Protein AF-A0A9K3H6Z4-F1 (afdb_monomer_lite)

pLDDT: mean 83.78, std 14.04, range [45.94, 94.69]

Organism: Helianthus annuus (NCBI:txid4232)

Foldseek 3Di:
DVCPPPDPVVDAAADEDQWDDDPPDPDTGGDLALVRLVVVVVVVCVVVVHQEHQAYEYPDDDPVDPVCNSVVSVVPDPRPYNHPDYD

Structure (mmCIF, N/CA/C/O backbone):
data_AF-A0A9K3H6Z4-F1
#
_entry.id   AF-A0A9K3H6Z4-F1
#
loop_
_atom_site.group_PDB
_atom_site.id
_atom_site.type_symbol
_atom_site.label_atom_id
_atom_site.label_alt_id
_atom_site.label_comp_id
_atom_site.label_asym_id
_atom_site.label_entity_id
_atom_site.label_seq_id
_atom_site.pdbx_PDB_ins_code
_atom_site.Cartn_x
_atom_site.Cartn_y
_atom_site.Cartn_z
_atom_site.occupancy
_atom_site.B_iso_or_equiv
_atom_site.auth_seq_id
_atom_site.auth_comp_id
_atom_site.auth_asym_id
_atom_site.auth_atom_id
_atom_site.pdbx_PDB_model_num
ATOM 1 N N . MET A 1 1 ? 1.598 -4.893 18.618 1.00 75.19 1 MET A N 1
ATOM 2 C CA . MET A 1 1 ? 1.271 -4.139 17.385 1.00 75.19 1 MET A CA 1
ATOM 3 C C . MET A 1 1 ? 0.577 -2.855 17.819 1.00 75.19 1 MET A C 1
ATOM 5 O O . MET A 1 1 ? -0.356 -2.967 18.601 1.00 75.19 1 MET A O 1
ATOM 9 N N . ALA A 1 2 ? 1.036 -1.676 17.387 1.00 88.25 2 ALA A N 1
ATOM 10 C CA . ALA A 1 2 ? 0.567 -0.378 17.908 1.00 88.25 2 ALA A CA 1
ATOM 11 C C . ALA A 1 2 ? -0.926 -0.084 17.649 1.00 88.25 2 ALA A C 1
ATOM 13 O O . ALA A 1 2 ? -1.515 0.738 18.335 1.00 88.25 2 ALA A O 1
ATOM 14 N N . LEU A 1 3 ? -1.535 -0.780 16.684 1.00 89.75 3 LEU A N 1
ATOM 15 C CA . LEU A 1 3 ? -2.952 -0.637 16.338 1.00 89.75 3 LEU A CA 1
ATOM 16 C C . LEU A 1 3 ? -3.896 -1.463 17.233 1.00 89.75 3 LEU A C 1
ATOM 18 O O . LEU A 1 3 ? -5.101 -1.231 17.215 1.00 89.75 3 LEU A O 1
ATOM 22 N N . LYS A 1 4 ? -3.390 -2.438 18.006 1.00 88.31 4 LYS A N 1
ATOM 23 C CA . LYS A 1 4 ? -4.256 -3.308 18.822 1.00 88.31 4 LYS A CA 1
ATOM 24 C C . LYS A 1 4 ? -4.851 -2.519 19.989 1.00 88.31 4 LYS A C 1
ATOM 26 O O . LYS A 1 4 ? -4.107 -1.938 20.771 1.00 88.31 4 LYS A O 1
ATOM 31 N N . GLY A 1 5 ? -6.179 -2.546 20.114 1.00 88.44 5 GLY A N 1
ATOM 32 C CA . GLY A 1 5 ? -6.925 -1.822 21.151 1.00 88.44 5 GLY A CA 1
ATOM 33 C C . GLY A 1 5 ? -7.408 -0.429 20.736 1.00 88.44 5 GLY A C 1
ATOM 34 O O . GLY A 1 5 ? -8.124 0.204 21.505 1.00 88.44 5 GLY A O 1
ATOM 35 N N . LEU A 1 6 ? -7.060 0.036 19.532 1.00 91.38 6 LEU A N 1
ATOM 36 C CA . LEU A 1 6 ? -7.652 1.231 18.934 1.00 91.38 6 LEU A CA 1
ATOM 37 C C . LEU A 1 6 ? -8.857 0.843 18.076 1.00 91.38 6 LEU A C 1
ATOM 39 O O . LEU A 1 6 ? -8.864 -0.207 17.430 1.00 91.38 6 LEU A O 1
ATOM 43 N N . GLU A 1 7 ? -9.861 1.713 18.026 1.00 90.50 7 GLU A N 1
ATOM 44 C CA . GLU A 1 7 ? -10.921 1.595 17.029 1.00 90.50 7 GLU A CA 1
ATOM 45 C C . GLU A 1 7 ? -10.312 1.809 15.639 1.00 90.50 7 GLU A C 1
ATOM 47 O O . GLU A 1 7 ? -9.640 2.817 15.401 1.00 90.50 7 GLU A O 1
ATOM 52 N N . ARG A 1 8 ? -10.543 0.889 14.696 1.00 88.81 8 ARG A N 1
ATOM 53 C CA . ARG A 1 8 ? -9.888 0.949 13.383 1.00 88.81 8 ARG A CA 1
ATOM 54 C C . ARG A 1 8 ? -10.177 2.261 12.639 1.00 88.81 8 ARG A C 1
ATOM 56 O O . ARG A 1 8 ? -9.264 2.788 12.014 1.00 88.81 8 ARG A O 1
ATOM 63 N N . GLY A 1 9 ? -11.381 2.823 12.760 1.00 88.81 9 GLY A N 1
ATOM 64 C CA . GLY A 1 9 ? -11.761 4.096 12.131 1.00 88.81 9 GLY A CA 1
ATOM 65 C C . GLY A 1 9 ? -11.117 5.352 12.737 1.00 88.81 9 GLY A C 1
ATOM 66 O O . GLY A 1 9 ? -11.182 6.415 12.127 1.00 88.81 9 GLY A O 1
ATOM 67 N N . SER A 1 10 ? -10.470 5.246 13.904 1.00 92.44 10 SER A N 1
ATOM 68 C CA . SER A 1 10 ? -9.850 6.388 14.600 1.00 92.44 10 SER A CA 1
ATOM 69 C C . SER A 1 10 ? -8.473 6.782 14.053 1.00 92.44 10 SER A C 1
ATOM 71 O O . SER A 1 10 ? -7.932 7.824 14.420 1.00 92.44 10 SER A O 1
ATOM 73 N N . VAL A 1 11 ? -7.898 5.956 13.174 1.00 92.44 11 VAL A N 1
ATOM 74 C CA . VAL A 1 11 ? -6.562 6.149 12.603 1.00 92.44 11 VAL A CA 1
ATOM 75 C C . VAL A 1 11 ? -6.581 5.945 11.094 1.00 92.44 11 VAL A C 1
ATOM 77 O O . VAL A 1 11 ? -7.278 5.073 10.579 1.00 92.44 11 VAL A O 1
ATOM 80 N N . GLN A 1 12 ? -5.770 6.723 10.382 1.00 91.94 12 GLN A N 1
ATOM 81 C CA . GLN A 1 12 ? -5.558 6.566 8.945 1.00 91.94 12 GLN A CA 1
ATOM 82 C C . G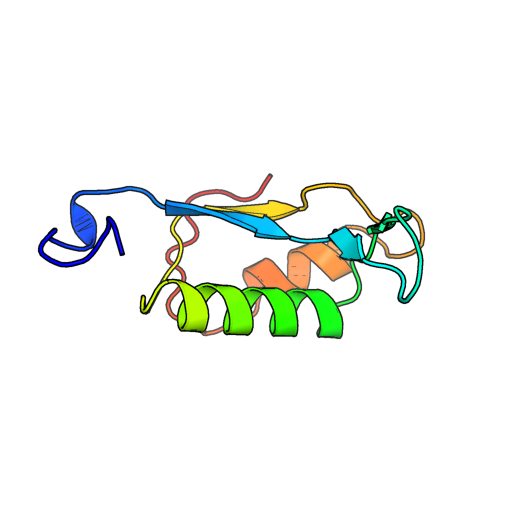LN A 1 12 ? -4.226 5.858 8.706 1.00 91.94 12 GLN A C 1
ATOM 84 O O . GLN A 1 12 ? -3.166 6.334 9.117 1.00 91.94 12 GLN A O 1
ATOM 89 N N . LEU A 1 13 ? -4.282 4.704 8.050 1.00 91.25 13 LEU A N 1
ATOM 90 C CA . LEU A 1 13 ? -3.130 3.874 7.746 1.00 91.25 13 LEU A CA 1
ATOM 91 C C . LEU A 1 13 ? -2.677 4.115 6.305 1.00 91.25 13 LEU A C 1
ATOM 93 O O . LEU A 1 13 ? -3.364 3.735 5.356 1.00 91.25 13 LEU A O 1
ATOM 97 N N . ALA A 1 14 ? -1.489 4.697 6.157 1.00 91.94 14 ALA A N 1
ATOM 98 C CA . ALA A 1 14 ? -0.804 4.828 4.879 1.00 91.94 14 ALA A CA 1
ATOM 99 C C . ALA A 1 14 ? 0.264 3.736 4.736 1.00 91.94 14 ALA A C 1
ATOM 101 O O . ALA A 1 14 ? 1.125 3.570 5.603 1.00 91.94 14 ALA A O 1
ATOM 102 N N . MET A 1 15 ? 0.226 2.999 3.631 1.00 92.00 15 MET A N 1
ATOM 103 C CA . MET A 1 15 ? 1.175 1.938 3.318 1.00 92.00 15 MET A CA 1
ATOM 104 C C . MET A 1 15 ? 1.706 2.108 1.897 1.00 92.00 15 MET A C 1
ATOM 106 O O . MET A 1 15 ? 1.009 2.569 0.999 1.00 92.00 15 MET A O 1
ATOM 110 N N . LYS A 1 16 ? 2.955 1.698 1.696 1.00 92.38 16 LYS A N 1
ATOM 111 C CA . LYS A 1 16 ? 3.647 1.788 0.411 1.00 92.38 16 LYS A CA 1
ATOM 112 C C . LYS A 1 16 ? 4.224 0.454 -0.025 1.00 92.38 16 LYS A C 1
ATOM 114 O O . LYS A 1 16 ? 4.607 -0.357 0.819 1.00 92.38 16 LYS A O 1
ATOM 119 N N . PHE A 1 17 ? 4.339 0.257 -1.334 1.00 92.75 17 PHE A N 1
ATOM 120 C CA . PHE A 1 17 ? 4.893 -0.958 -1.937 1.00 92.75 17 PHE A CA 1
ATOM 121 C C . PHE A 1 17 ? 5.915 -0.657 -3.038 1.00 92.75 17 PHE A C 1
ATOM 123 O O . PHE A 1 17 ? 6.213 0.496 -3.339 1.00 92.75 17 PHE A O 1
ATOM 130 N N . GLY A 1 18 ? 6.470 -1.713 -3.632 1.00 91.56 18 GLY A N 1
ATOM 131 C CA . GLY A 1 18 ? 7.273 -1.623 -4.853 1.00 91.56 18 GLY A CA 1
ATOM 132 C C . GLY A 1 18 ? 8.771 -1.822 -4.655 1.00 91.56 18 GLY A C 1
ATOM 133 O O . GLY A 1 18 ? 9.485 -1.970 -5.633 1.00 91.56 18 GLY A O 1
ATOM 134 N N . MET A 1 19 ? 9.261 -1.901 -3.417 1.00 91.94 19 MET A N 1
ATOM 135 C CA . MET A 1 19 ? 10.646 -2.286 -3.121 1.00 91.94 19 MET A CA 1
ATOM 136 C C . MET A 1 19 ? 10.738 -3.799 -2.902 1.00 91.94 19 MET A C 1
ATOM 138 O O . MET A 1 19 ? 10.042 -4.330 -2.036 1.00 91.94 19 MET A O 1
ATOM 142 N N . LYS A 1 20 ? 11.586 -4.492 -3.667 1.00 90.50 20 LYS A N 1
ATOM 143 C CA . LYS A 1 20 ? 11.923 -5.912 -3.491 1.00 90.50 20 LYS A CA 1
ATOM 144 C C . LYS A 1 20 ? 13.404 -6.042 -3.156 1.00 90.50 20 LYS A C 1
ATOM 146 O O . LYS A 1 20 ? 14.245 -5.680 -3.974 1.00 90.50 20 LYS A O 1
ATOM 151 N N . SER A 1 21 ? 13.714 -6.572 -1.979 1.00 86.06 21 SER A N 1
ATOM 152 C CA . SER A 1 21 ? 15.091 -6.903 -1.608 1.00 86.06 21 SER A CA 1
ATOM 153 C C . SER A 1 21 ? 15.652 -7.976 -2.538 1.00 86.06 21 SER A C 1
ATOM 155 O O . SER A 1 21 ? 14.964 -8.953 -2.851 1.00 86.06 21 SER A O 1
ATOM 157 N N . VAL A 1 22 ? 16.891 -7.783 -2.978 1.00 83.44 22 VAL A N 1
ATOM 158 C CA . VAL A 1 22 ? 17.651 -8.799 -3.703 1.00 83.44 22 VAL A CA 1
ATOM 159 C C . VAL A 1 22 ? 18.285 -9.741 -2.685 1.00 83.44 22 VAL A C 1
ATOM 161 O O . VAL A 1 22 ? 18.831 -9.311 -1.671 1.00 83.44 22 VAL A O 1
ATOM 164 N N . GLU A 1 23 ? 18.168 -11.042 -2.927 1.00 80.62 23 GLU A N 1
ATOM 165 C CA . GLU A 1 23 ? 18.715 -12.053 -2.030 1.00 80.62 23 GLU A CA 1
ATOM 166 C C . GLU A 1 23 ? 20.252 -11.972 -2.026 1.00 80.62 23 GLU A C 1
ATOM 168 O O . GLU A 1 23 ? 20.881 -11.962 -3.082 1.00 80.62 23 GLU A O 1
ATOM 173 N N . GLY A 1 24 ? 20.854 -11.870 -0.836 1.00 76.38 24 GLY A N 1
ATOM 174 C CA . GLY A 1 24 ? 22.312 -11.833 -0.672 1.00 76.38 24 GLY A CA 1
ATOM 175 C C . GLY A 1 24 ? 22.985 -10.457 -0.791 1.00 76.38 24 GLY A C 1
ATOM 176 O O . GLY A 1 24 ? 24.212 -10.410 -0.820 1.00 76.38 24 GLY A O 1
ATOM 177 N N . GLY A 1 25 ? 22.238 -9.345 -0.824 1.00 75.38 25 GLY A N 1
ATOM 178 C CA . GLY A 1 25 ? 22.823 -7.997 -0.889 1.00 75.38 25 GLY A CA 1
ATOM 179 C C . GLY A 1 25 ? 21.972 -6.889 -0.261 1.00 75.38 25 GLY A C 1
ATOM 180 O O . GLY A 1 25 ? 20.891 -7.131 0.272 1.00 75.38 25 GLY A O 1
ATOM 181 N N . CYS A 1 26 ? 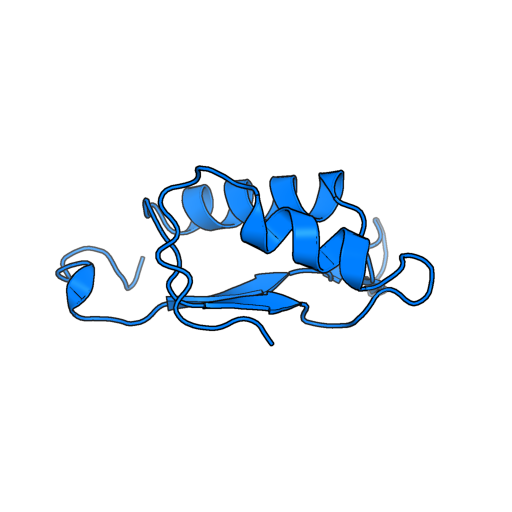22.473 -5.651 -0.337 1.00 76.06 26 CYS A N 1
ATOM 182 C CA . CYS A 1 26 ? 21.751 -4.437 0.078 1.00 76.06 26 CYS A CA 1
ATOM 183 C C . CYS A 1 26 ? 20.925 -3.811 -1.059 1.00 76.06 26 CYS A C 1
ATOM 185 O O . CYS A 1 26 ? 20.277 -2.783 -0.854 1.00 76.06 26 CYS A O 1
ATOM 187 N N . ASP A 1 27 ? 20.958 -4.411 -2.250 1.00 82.25 27 ASP A N 1
ATOM 188 C CA . ASP A 1 27 ? 20.270 -3.884 -3.419 1.00 82.25 27 ASP A CA 1
ATOM 189 C C . ASP A 1 27 ? 18.762 -4.110 -3.331 1.00 82.25 27 ASP A C 1
ATOM 191 O O . ASP A 1 27 ? 18.257 -5.139 -2.865 1.00 82.25 27 ASP A O 1
ATOM 195 N N . VAL A 1 28 ? 18.027 -3.109 -3.806 1.00 84.25 28 VAL A N 1
ATOM 196 C CA . VAL A 1 28 ? 16.571 -3.122 -3.852 1.00 84.25 28 VAL A CA 1
ATOM 197 C C . VAL A 1 28 ? 16.133 -2.891 -5.285 1.00 84.25 28 VAL A C 1
ATOM 199 O O . VAL A 1 28 ? 16.440 -1.865 -5.888 1.00 84.25 28 VAL A O 1
ATOM 202 N N . HIS A 1 29 ? 15.363 -3.832 -5.818 1.00 90.50 29 HIS A N 1
ATOM 203 C CA . HIS A 1 29 ? 14.714 -3.683 -7.109 1.00 90.50 29 HIS A CA 1
ATOM 204 C C . HIS A 1 29 ? 13.343 -3.038 -6.950 1.00 90.50 29 HIS A C 1
ATOM 206 O O . HIS A 1 29 ? 12.582 -3.370 -6.038 1.00 90.50 29 HIS A O 1
ATOM 212 N N . VAL A 1 30 ? 13.016 -2.141 -7.875 1.00 94.25 30 VAL A N 1
ATOM 213 C CA . VAL A 1 30 ? 11.668 -1.589 -7.994 1.00 94.25 30 VAL A CA 1
ATOM 214 C C . VAL A 1 30 ? 10.806 -2.564 -8.797 1.00 94.25 30 VAL A C 1
ATOM 216 O O . VAL A 1 30 ? 11.265 -3.094 -9.809 1.00 94.25 30 VAL A O 1
ATOM 219 N N . ARG A 1 31 ? 9.586 -2.843 -8.331 1.00 94.38 31 ARG A N 1
ATOM 220 C CA . ARG A 1 31 ? 8.611 -3.713 -9.005 1.00 94.38 31 ARG A CA 1
ATOM 221 C C . ARG A 1 31 ? 7.210 -3.115 -8.967 1.00 94.38 31 ARG A C 1
ATOM 223 O O . ARG A 1 31 ? 6.673 -2.884 -7.884 1.00 94.38 31 ARG A O 1
ATOM 230 N N . GLY A 1 32 ? 6.631 -2.917 -10.148 1.00 92.50 32 GLY A N 1
ATOM 231 C CA . GLY A 1 32 ? 5.259 -2.426 -10.343 1.00 92.50 32 GLY A CA 1
ATOM 232 C C . GLY A 1 32 ? 4.317 -3.447 -10.984 1.00 92.50 32 GLY A C 1
ATOM 233 O O . GLY A 1 32 ? 3.170 -3.128 -11.273 1.00 92.50 32 GLY A O 1
ATOM 234 N N . ASP A 1 33 ? 4.777 -4.674 -11.237 1.00 93.50 33 ASP A N 1
ATOM 235 C CA . ASP A 1 33 ? 3.951 -5.682 -11.899 1.00 93.50 33 ASP A CA 1
ATOM 236 C C . ASP A 1 33 ? 2.756 -6.132 -11.026 1.00 93.50 33 ASP A C 1
ATOM 238 O O . ASP A 1 33 ? 2.904 -6.262 -9.805 1.00 93.50 33 ASP A O 1
ATOM 242 N N . PRO A 1 34 ? 1.576 -6.401 -11.626 1.00 90.94 34 PRO A N 1
ATOM 243 C CA . PRO A 1 34 ? 0.332 -6.651 -10.888 1.00 90.94 34 PRO A CA 1
ATOM 244 C C . PRO A 1 34 ? 0.405 -7.759 -9.833 1.00 90.94 34 PRO A C 1
ATOM 246 O O . PRO A 1 34 ? -0.189 -7.639 -8.759 1.00 90.94 34 PRO A O 1
ATOM 249 N N . GLU A 1 35 ? 1.135 -8.836 -10.130 1.00 92.06 35 GLU A N 1
ATOM 250 C CA . GLU A 1 35 ? 1.326 -9.964 -9.217 1.00 92.06 35 GLU A CA 1
ATOM 251 C C . GLU A 1 35 ? 2.049 -9.515 -7.943 1.00 92.06 35 GLU A C 1
ATOM 253 O O . GLU A 1 35 ? 1.600 -9.793 -6.828 1.00 92.06 35 GLU A O 1
ATOM 258 N N . TYR A 1 36 ? 3.138 -8.755 -8.095 1.00 92.94 36 TYR A N 1
ATOM 259 C CA . TYR A 1 36 ? 3.901 -8.264 -6.957 1.00 92.94 36 TYR A CA 1
ATOM 260 C C . TYR A 1 36 ? 3.124 -7.260 -6.109 1.00 92.94 36 TYR A C 1
ATOM 262 O O . TYR A 1 36 ? 3.196 -7.320 -4.879 1.00 92.94 36 TYR A O 1
ATOM 270 N N . VAL A 1 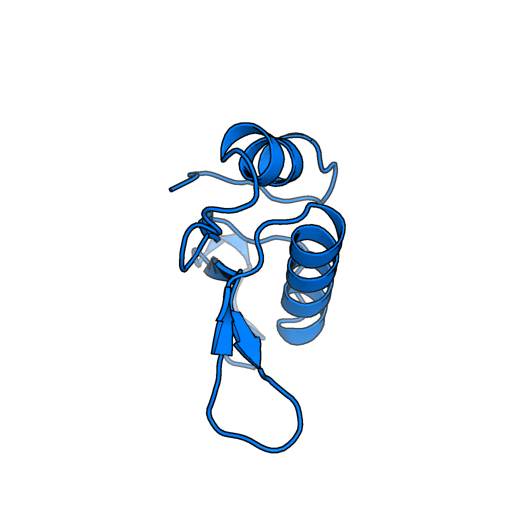37 ? 2.368 -6.357 -6.739 1.00 91.56 37 VAL A N 1
ATOM 271 C CA . VAL A 1 37 ? 1.543 -5.386 -6.006 1.00 91.56 37 VAL A CA 1
ATOM 272 C C . VAL A 1 37 ? 0.496 -6.103 -5.152 1.00 91.56 37 VAL A C 1
ATOM 274 O O . VAL A 1 37 ? 0.364 -5.793 -3.967 1.00 91.56 37 VAL A O 1
ATOM 277 N N . ARG A 1 38 ? -0.187 -7.116 -5.707 1.00 89.69 38 ARG A N 1
ATOM 278 C CA . ARG A 1 38 ? -1.160 -7.936 -4.966 1.00 89.69 38 ARG A CA 1
ATOM 279 C C . ARG A 1 38 ? -0.513 -8.636 -3.774 1.00 89.69 38 ARG A C 1
ATOM 281 O O . ARG A 1 38 ? -0.979 -8.473 -2.649 1.00 89.69 38 ARG A O 1
ATOM 288 N N . ALA A 1 39 ? 0.594 -9.341 -4.004 1.00 92.19 39 ALA A N 1
ATOM 289 C CA . ALA A 1 39 ? 1.311 -10.043 -2.942 1.00 92.19 39 ALA A CA 1
ATOM 290 C C . ALA A 1 39 ? 1.764 -9.090 -1.819 1.00 92.19 39 ALA A C 1
ATOM 292 O O . ALA A 1 39 ? 1.665 -9.414 -0.633 1.00 92.19 39 ALA A O 1
ATOM 293 N N . CYS A 1 40 ? 2.228 -7.885 -2.170 1.00 93.19 40 CYS A N 1
ATOM 294 C CA . CYS A 1 40 ? 2.612 -6.872 -1.187 1.00 93.19 40 CYS A CA 1
ATOM 295 C C . CYS A 1 40 ? 1.424 -6.368 -0.360 1.00 93.19 40 CYS A C 1
ATOM 297 O O . CYS A 1 40 ? 1.590 -6.097 0.836 1.00 93.19 40 CYS A O 1
ATOM 299 N N . CYS A 1 41 ? 0.255 -6.220 -0.983 1.00 91.00 41 CYS A N 1
ATOM 300 C CA . CYS A 1 41 ? -0.961 -5.774 -0.314 1.00 91.00 41 CYS A CA 1
ATOM 301 C C . CYS A 1 41 ? -1.412 -6.815 0.716 1.00 91.00 41 CYS A C 1
ATOM 303 O O . CYS A 1 41 ? -1.486 -6.513 1.909 1.00 91.00 41 CYS A O 1
ATOM 305 N N . GLU A 1 42 ? -1.575 -8.068 0.285 1.00 92.00 42 GLU A N 1
ATOM 306 C CA . GLU A 1 42 ? -1.982 -9.190 1.139 1.00 92.00 42 GLU A CA 1
ATOM 307 C C . GLU A 1 42 ? -1.011 -9.394 2.312 1.00 92.00 42 GLU A C 1
ATOM 309 O O . GLU A 1 42 ? -1.422 -9.521 3.469 1.00 92.00 42 GLU A O 1
ATOM 314 N N . ALA A 1 43 ? 0.298 -9.338 2.046 1.00 93.62 43 ALA A N 1
ATOM 315 C CA . ALA A 1 43 ? 1.312 -9.436 3.092 1.00 93.62 43 ALA A CA 1
ATOM 316 C C . ALA A 1 43 ? 1.246 -8.273 4.096 1.00 93.62 43 ALA A C 1
ATOM 318 O O . ALA A 1 43 ? 1.559 -8.457 5.273 1.00 93.62 43 ALA A O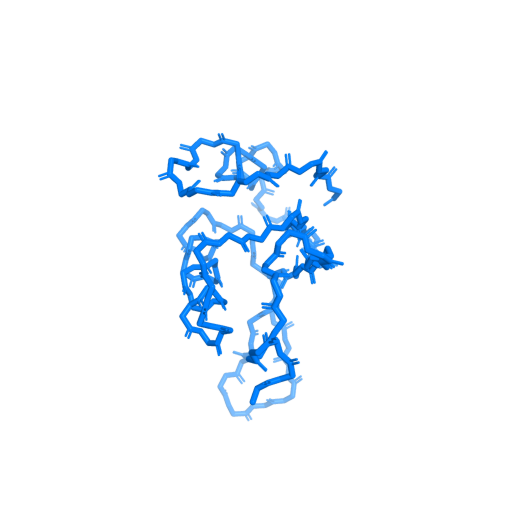 1
ATOM 319 N N . SER A 1 44 ? 0.869 -7.072 3.649 1.00 92.56 44 SER A N 1
ATOM 320 C CA . SER A 1 44 ? 0.741 -5.893 4.512 1.00 92.56 44 SER A CA 1
ATOM 321 C C . SER A 1 44 ? -0.477 -5.983 5.421 1.00 92.56 44 SER A C 1
ATOM 323 O O . SER A 1 44 ? -0.328 -5.767 6.624 1.00 92.56 44 SER A O 1
ATOM 325 N N . LEU A 1 45 ? -1.633 -6.370 4.875 1.00 92.19 45 LEU A N 1
ATOM 326 C CA . LEU A 1 45 ? -2.861 -6.614 5.639 1.00 92.19 45 LEU A CA 1
ATOM 327 C C . LEU A 1 45 ? -2.627 -7.685 6.710 1.00 92.19 45 LEU A C 1
ATOM 329 O O . LEU A 1 45 ? -2.859 -7.444 7.893 1.00 92.19 45 LEU A O 1
ATOM 333 N N . LYS A 1 46 ? -2.028 -8.820 6.324 1.00 93.31 46 LYS A N 1
ATOM 334 C CA . LYS A 1 46 ? -1.708 -9.918 7.247 1.00 93.31 46 LYS A CA 1
ATOM 335 C C . LYS A 1 46 ? -0.724 -9.514 8.348 1.00 93.31 46 LYS A C 1
ATOM 337 O O . LYS A 1 46 ? -0.888 -9.910 9.495 1.00 93.31 46 LYS A O 1
ATOM 342 N N . ARG A 1 47 ? 0.322 -8.751 8.015 1.00 94.69 47 ARG A N 1
ATOM 343 C CA . ARG A 1 47 ? 1.347 -8.325 8.986 1.00 94.69 47 ARG A CA 1
ATOM 344 C C . ARG A 1 47 ? 0.806 -7.322 10.000 1.00 94.69 47 ARG A C 1
ATOM 346 O O . ARG A 1 47 ? 1.250 -7.326 11.146 1.00 94.69 47 ARG A O 1
ATOM 353 N N . LEU A 1 48 ? -0.092 -6.445 9.562 1.00 92.50 48 LEU A N 1
ATOM 354 C CA . LEU A 1 48 ? -0.708 -5.445 10.427 1.00 92.50 48 LEU A CA 1
ATOM 355 C C . LEU A 1 48 ? -1.967 -5.947 11.132 1.00 92.50 48 LEU A C 1
ATOM 357 O O . LEU A 1 48 ? -2.379 -5.291 12.085 1.00 92.50 48 LEU A O 1
ATOM 361 N N . ASP A 1 49 ? -2.502 -7.106 10.731 1.00 92.44 49 ASP A N 1
ATOM 362 C CA . ASP A 1 49 ? -3.703 -7.711 11.319 1.00 92.44 49 ASP A CA 1
ATOM 363 C C . ASP A 1 49 ? -4.915 -6.770 11.162 1.00 92.44 49 ASP A C 1
ATOM 365 O O . ASP A 1 49 ? -5.589 -6.428 12.131 1.00 92.44 49 ASP A O 1
ATOM 369 N N . VAL A 1 50 ? -5.116 -6.261 9.935 1.00 90.31 50 VAL A N 1
ATOM 370 C CA . VAL A 1 50 ? -6.188 -5.315 9.573 1.00 90.31 50 VAL A CA 1
ATOM 371 C C . VAL A 1 50 ? -6.889 -5.731 8.283 1.00 90.31 50 VAL A C 1
ATOM 373 O O . VAL A 1 50 ? -6.255 -6.263 7.372 1.00 90.31 50 VAL A O 1
ATOM 376 N N . ASP A 1 51 ? -8.172 -5.390 8.172 1.00 89.25 51 ASP A N 1
ATOM 377 C CA . ASP A 1 51 ? -8.986 -5.693 6.986 1.00 89.25 51 ASP A CA 1
ATOM 378 C C . ASP A 1 51 ? -8.791 -4.683 5.846 1.00 89.25 51 ASP A C 1
ATOM 380 O O . ASP A 1 51 ? -9.098 -4.973 4.689 1.00 89.25 51 ASP A O 1
ATOM 384 N N . TYR A 1 52 ? -8.288 -3.481 6.161 1.00 87.69 52 TYR A N 1
ATOM 385 C CA . TYR A 1 52 ? -8.131 -2.411 5.179 1.00 87.69 52 TYR A CA 1
ATOM 386 C C . TYR A 1 52 ? -7.008 -1.411 5.477 1.00 87.69 52 TYR A C 1
ATOM 388 O O . TYR A 1 52 ? -6.631 -1.161 6.629 1.00 87.69 52 TYR A O 1
ATOM 396 N N . ILE A 1 53 ? -6.523 -0.782 4.404 1.00 88.25 53 ILE A N 1
ATOM 397 C CA . ILE A 1 53 ? -5.537 0.305 4.379 1.00 88.25 53 ILE A CA 1
ATOM 398 C C . ILE A 1 53 ? -6.220 1.533 3.759 1.00 88.25 53 ILE A C 1
ATOM 400 O O . ILE A 1 53 ? -6.884 1.401 2.734 1.00 88.25 53 ILE A O 1
ATOM 404 N N . ASP A 1 54 ? -6.061 2.707 4.376 1.00 88.69 54 ASP A N 1
ATOM 405 C CA . ASP A 1 54 ? -6.716 3.951 3.937 1.00 88.69 54 ASP A CA 1
ATOM 406 C C . ASP A 1 54 ? -6.034 4.577 2.709 1.00 88.69 54 ASP A C 1
ATOM 408 O O . ASP A 1 54 ? -6.680 5.174 1.848 1.00 88.69 54 ASP A O 1
ATOM 412 N N . LEU A 1 55 ? -4.708 4.456 2.631 1.00 87.94 55 LEU A N 1
ATOM 413 C CA . LEU A 1 55 ? -3.889 4.961 1.531 1.00 87.94 55 LEU A CA 1
ATOM 414 C C . LEU A 1 55 ? -2.834 3.915 1.172 1.00 87.94 55 LEU A C 1
ATOM 416 O O . LEU A 1 55 ? -1.952 3.618 1.977 1.00 87.94 55 LEU A O 1
ATOM 420 N N . TYR A 1 5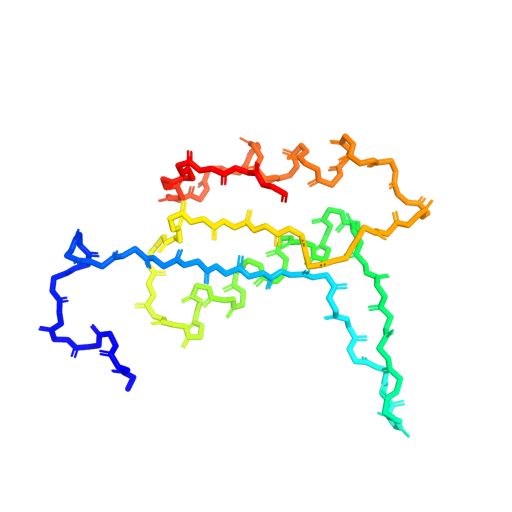6 ? -2.913 3.370 -0.041 1.00 88.12 56 TYR A N 1
ATOM 421 C CA . TYR A 1 56 ? -1.936 2.423 -0.570 1.00 88.12 56 TYR A CA 1
ATOM 422 C C . TYR A 1 56 ? -1.295 2.986 -1.837 1.00 88.12 56 TYR A C 1
ATOM 424 O O . TYR A 1 56 ? -1.982 3.201 -2.832 1.00 88.12 56 TYR A O 1
ATOM 432 N N . TYR A 1 57 ? 0.010 3.255 -1.787 1.00 87.50 57 TYR A N 1
ATOM 433 C CA . TYR A 1 57 ? 0.707 4.001 -2.837 1.00 87.50 57 TYR A CA 1
ATOM 434 C C . TYR A 1 57 ? 2.023 3.353 -3.260 1.00 87.50 57 TYR A C 1
ATOM 436 O O . TYR A 1 57 ? 2.648 2.577 -2.523 1.00 87.50 57 TYR A O 1
ATOM 444 N N . VAL A 1 58 ? 2.459 3.670 -4.474 1.00 90.12 58 VAL A N 1
ATOM 445 C CA . VAL A 1 58 ? 3.719 3.156 -5.005 1.00 90.12 58 VAL A CA 1
ATOM 446 C C . VAL A 1 58 ? 4.884 3.944 -4.402 1.00 90.12 58 VAL A C 1
ATOM 448 O O . VAL A 1 58 ? 4.911 5.169 -4.417 1.00 90.12 58 VAL A O 1
ATOM 451 N N . HIS A 1 59 ? 5.881 3.259 -3.839 1.00 91.88 59 HIS A N 1
ATOM 452 C CA . HIS A 1 59 ? 7.035 3.945 -3.250 1.00 91.88 59 HIS A CA 1
ATOM 453 C C . HIS A 1 59 ? 7.963 4.519 -4.329 1.00 91.88 59 HIS A C 1
ATOM 455 O O . HIS A 1 59 ? 8.521 5.603 -4.165 1.00 91.88 59 HIS A O 1
ATOM 461 N N . ARG A 1 60 ? 8.157 3.764 -5.418 1.00 90.62 60 ARG A N 1
ATOM 462 C CA . ARG A 1 60 ? 8.941 4.129 -6.605 1.00 90.62 60 ARG A CA 1
ATOM 463 C C . ARG A 1 60 ? 8.305 3.492 -7.835 1.00 90.62 60 ARG A C 1
ATOM 465 O O . ARG A 1 60 ? 7.957 2.316 -7.789 1.00 90.62 60 ARG A O 1
ATOM 472 N N . VAL A 1 61 ? 8.177 4.259 -8.914 1.00 91.19 61 VAL A N 1
ATOM 473 C CA . VAL A 1 61 ? 7.603 3.772 -10.174 1.00 91.19 61 VAL A CA 1
ATOM 474 C C . VAL A 1 61 ? 8.589 2.828 -10.859 1.00 91.19 61 VAL A C 1
ATOM 476 O O . VAL A 1 61 ? 9.760 3.167 -11.034 1.00 91.19 61 VAL A O 1
ATOM 479 N N . ASP A 1 62 ? 8.114 1.645 -11.244 1.00 93.56 62 ASP A N 1
ATOM 480 C CA . ASP A 1 62 ? 8.867 0.724 -12.094 1.00 93.56 62 ASP A CA 1
ATOM 481 C C . ASP A 1 62 ? 8.774 1.198 -13.545 1.00 93.56 62 ASP A C 1
ATOM 483 O O . ASP A 1 62 ? 7.724 1.090 -14.168 1.00 93.56 62 ASP A O 1
ATOM 487 N N . SER A 1 63 ? 9.872 1.711 -14.098 1.00 93.19 63 SER A N 1
ATOM 488 C CA . SER A 1 63 ? 9.905 2.247 -15.464 1.00 93.19 63 SER A CA 1
ATOM 489 C C . SER A 1 63 ? 9.678 1.199 -16.561 1.00 93.19 63 SER A C 1
ATOM 491 O O . SER A 1 63 ? 9.506 1.566 -17.721 1.00 93.19 63 SER A O 1
ATOM 493 N N . ARG A 1 64 ? 9.681 -0.097 -16.223 1.00 94.50 64 ARG A N 1
ATOM 494 C CA . ARG A 1 64 ? 9.436 -1.197 -17.172 1.00 94.50 64 ARG A CA 1
ATOM 495 C C . ARG A 1 64 ? 7.955 -1.541 -17.312 1.00 94.50 64 ARG A C 1
ATOM 497 O O . ARG A 1 64 ? 7.589 -2.241 -18.251 1.00 94.50 64 ARG A O 1
ATOM 504 N N . VAL A 1 65 ? 7.119 -1.095 -16.374 1.00 93.75 65 VAL A N 1
ATOM 505 C CA . VAL A 1 65 ? 5.683 -1.384 -16.341 1.00 93.75 65 VAL A CA 1
ATOM 506 C C . VAL A 1 65 ? 4.934 -0.069 -16.562 1.00 93.75 65 VAL A C 1
ATOM 508 O O . VAL A 1 65 ? 5.155 0.870 -15.798 1.00 93.75 65 VAL A O 1
ATOM 511 N N . PRO A 1 66 ? 4.041 0.033 -17.566 1.00 93.69 66 PRO A N 1
ATOM 512 C CA . PRO A 1 66 ? 3.202 1.218 -17.721 1.00 93.69 66 PRO A CA 1
ATOM 513 C C . PRO A 1 66 ? 2.442 1.513 -16.424 1.00 93.69 66 PRO A C 1
ATOM 515 O O . PRO A 1 66 ? 1.913 0.600 -15.778 1.00 93.69 66 PRO A O 1
ATOM 518 N N . ILE A 1 67 ? 2.411 2.780 -16.009 1.00 89.69 67 ILE A N 1
ATOM 519 C CA . ILE A 1 67 ? 1.869 3.161 -14.700 1.00 89.69 67 ILE A CA 1
ATOM 520 C C . ILE A 1 67 ? 0.388 2.791 -14.575 1.00 89.69 67 ILE A C 1
ATOM 522 O O . ILE A 1 67 ? -0.057 2.383 -13.506 1.00 89.69 67 ILE A O 1
ATOM 526 N N . GLU A 1 68 ? -0.352 2.822 -15.681 1.00 89.88 68 GLU A N 1
ATOM 527 C CA . GLU A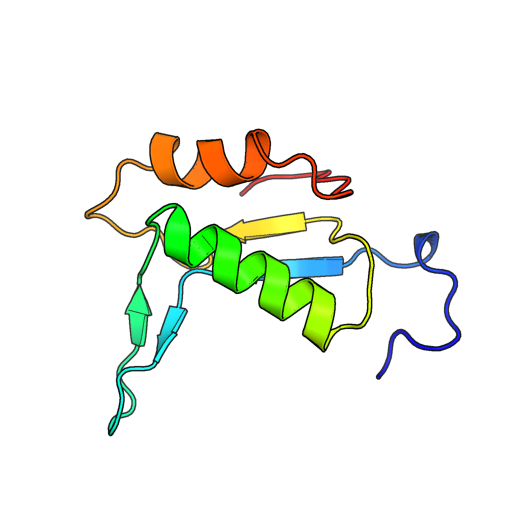 1 68 ? -1.759 2.443 -15.772 1.00 89.88 68 GLU A CA 1
ATOM 528 C C . GLU A 1 68 ? -1.972 0.985 -15.359 1.00 89.88 68 GLU A C 1
ATOM 530 O O . GLU A 1 68 ? -2.950 0.675 -14.684 1.00 89.88 68 GLU A O 1
ATOM 535 N N . ILE A 1 69 ? -1.033 0.093 -15.694 1.00 90.62 69 ILE A N 1
ATOM 536 C CA . ILE A 1 69 ? -1.085 -1.315 -15.286 1.00 90.62 69 ILE A CA 1
ATOM 537 C C . ILE A 1 69 ? -0.904 -1.429 -13.772 1.00 90.62 69 ILE A C 1
ATOM 539 O O . ILE A 1 69 ? -1.693 -2.104 -13.110 1.00 90.62 69 ILE A O 1
ATOM 543 N N . THR A 1 70 ? 0.078 -0.719 -13.215 1.00 89.06 70 THR A N 1
ATOM 544 C CA . THR A 1 70 ? 0.331 -0.706 -11.764 1.00 89.06 70 THR A CA 1
ATOM 545 C C . THR A 1 70 ? -0.874 -0.145 -11.003 1.00 89.06 70 THR A C 1
ATOM 547 O O . THR A 1 70 ? -1.319 -0.735 -10.024 1.00 89.06 70 THR A O 1
ATOM 550 N N . VAL A 1 71 ? -1.439 0.973 -11.467 1.00 84.81 71 VAL A N 1
ATOM 551 C CA . VAL A 1 71 ? -2.571 1.658 -10.823 1.00 84.81 71 VAL A CA 1
ATOM 552 C C . VAL A 1 71 ? -3.876 0.886 -10.994 1.00 84.81 71 VAL A C 1
ATOM 554 O O . VAL A 1 71 ? -4.681 0.850 -10.066 1.00 84.81 71 VAL A O 1
ATOM 557 N N . SER A 1 72 ? -4.084 0.210 -12.129 1.00 82.94 72 SER A N 1
ATOM 558 C CA . SER A 1 72 ? -5.290 -0.598 -12.347 1.00 82.94 72 SER A CA 1
ATOM 559 C C . SER A 1 72 ? -5.477 -1.636 -11.241 1.00 82.94 72 SER A C 1
ATOM 561 O O . SER A 1 72 ? -6.588 -1.825 -10.757 1.00 82.94 72 SER A O 1
ATOM 563 N N . ILE A 1 73 ? -4.394 -2.237 -10.743 1.00 79.81 73 ILE A N 1
ATOM 564 C CA . ILE A 1 73 ? -4.486 -3.238 -9.680 1.00 79.81 73 ILE A CA 1
ATOM 565 C C . ILE A 1 73 ? -4.874 -2.634 -8.324 1.00 79.81 73 ILE A C 1
ATOM 567 O O . ILE A 1 73 ? -5.438 -3.342 -7.496 1.00 79.81 73 ILE A O 1
ATOM 571 N N . LEU A 1 74 ? -4.603 -1.341 -8.109 1.00 71.38 74 LEU A N 1
ATOM 572 C CA . LEU A 1 74 ? -5.039 -0.600 -6.922 1.00 71.38 74 LEU A CA 1
ATOM 573 C C . LEU A 1 74 ? -6.542 -0.305 -6.982 1.00 71.38 74 LEU A C 1
ATOM 575 O O . LEU A 1 74 ? -7.196 -0.257 -5.949 1.00 71.38 74 LEU A O 1
ATOM 579 N N . LEU A 1 75 ? -7.084 -0.124 -8.189 1.00 66.75 75 LEU A N 1
ATOM 580 C CA . LEU A 1 75 ? -8.487 0.220 -8.425 1.00 66.75 75 LEU A CA 1
ATOM 581 C C . LEU A 1 75 ? -9.407 -1.005 -8.531 1.00 66.75 75 LEU A C 1
ATOM 583 O O . LEU A 1 75 ? -10.569 -0.926 -8.148 1.00 66.75 75 LEU A O 1
ATOM 587 N N . PHE A 1 76 ? -8.912 -2.121 -9.074 1.00 59.19 76 PHE A N 1
ATOM 588 C CA . PHE A 1 76 ? -9.729 -3.291 -9.424 1.00 59.19 76 PHE A CA 1
ATOM 589 C C . PHE A 1 76 ? -9.823 -4.370 -8.339 1.00 59.19 76 PHE A C 1
ATOM 591 O O . PHE A 1 76 ? -10.498 -5.377 -8.559 1.00 59.19 76 PHE A O 1
ATOM 598 N N . GLN A 1 77 ? -9.158 -4.224 -7.190 1.00 53.06 77 GLN A N 1
ATOM 599 C CA . GLN A 1 77 ? -9.293 -5.227 -6.136 1.00 53.06 77 GLN A CA 1
ATOM 600 C C . GLN A 1 77 ? -10.434 -4.922 -5.165 1.00 53.06 77 GLN A C 1
ATOM 602 O O . GLN A 1 77 ? -10.392 -3.955 -4.414 1.00 53.06 77 GLN A O 1
ATOM 607 N N . ASP A 1 78 ? -11.371 -5.867 -5.122 1.00 45.94 78 ASP A N 1
ATOM 608 C CA . ASP A 1 78 ? -12.395 -6.115 -4.099 1.00 45.94 78 ASP A CA 1
ATOM 609 C C . ASP A 1 78 ? -11.766 -6.624 -2.778 1.00 45.94 78 ASP A C 1
ATOM 611 O O . ASP A 1 78 ? -12.218 -7.579 -2.150 1.00 45.94 78 ASP A O 1
ATOM 615 N N . VAL A 1 79 ? -10.628 -6.050 -2.381 1.00 46.84 79 VAL A N 1
ATOM 616 C CA . VAL A 1 79 ? -10.198 -6.091 -0.979 1.00 46.84 79 VAL A CA 1
ATOM 617 C C . VAL A 1 79 ? -10.903 -4.908 -0.338 1.00 46.84 79 VAL A C 1
ATOM 619 O O . VAL A 1 79 ? -11.055 -3.878 -0.986 1.00 46.84 79 VAL A O 1
ATOM 622 N N . SER A 1 80 ? -11.321 -5.017 0.919 1.00 46.38 80 SER A N 1
ATOM 623 C CA . SER A 1 80 ? -12.050 -3.978 1.662 1.00 46.38 80 SER A CA 1
ATOM 624 C C . SER A 1 80 ? -11.258 -2.665 1.870 1.00 46.38 80 SER A C 1
ATOM 626 O O . SER A 1 80 ? -11.448 -1.970 2.862 1.00 46.38 80 SER A O 1
ATOM 628 N N . LEU A 1 81 ? -10.345 -2.290 0.978 1.00 51.88 81 LEU A N 1
ATOM 629 C CA . LEU A 1 81 ? -9.648 -1.024 0.965 1.00 51.88 81 LEU A CA 1
ATOM 630 C C . LEU A 1 81 ? -10.651 0.092 0.672 1.00 51.88 81 LEU A C 1
ATOM 632 O O . LEU A 1 81 ? -11.030 0.349 -0.469 1.00 51.88 81 LEU A O 1
ATOM 636 N N . ARG A 1 82 ? -11.017 0.841 1.711 1.00 54.31 82 ARG A N 1
ATOM 637 C CA . ARG A 1 82 ? -11.368 2.247 1.519 1.00 54.31 82 ARG A CA 1
ATOM 638 C C . ARG A 1 82 ? -10.094 3.000 1.147 1.00 54.31 82 ARG A C 1
ATOM 640 O O . ARG A 1 82 ? -9.485 3.642 1.994 1.00 54.31 82 ARG A O 1
ATOM 647 N N . LEU A 1 83 ? -9.676 2.889 -0.113 1.00 50.88 83 LEU A N 1
ATOM 648 C CA . LEU A 1 83 ? -8.634 3.755 -0.651 1.00 50.88 83 LEU A CA 1
ATOM 649 C C . LEU A 1 83 ? -9.222 5.153 -0.777 1.00 50.88 83 LEU A C 1
ATOM 651 O O . LEU A 1 83 ? -10.057 5.416 -1.638 1.00 50.88 83 LEU A O 1
ATOM 655 N N . HIS A 1 84 ? -8.808 6.045 0.113 1.00 51.75 84 HIS A N 1
ATOM 656 C CA . HIS A 1 84 ? -9.207 7.444 0.042 1.00 51.75 84 HIS A CA 1
ATOM 657 C C . HIS A 1 84 ? -8.349 8.222 -0.965 1.00 51.75 84 HIS A C 1
ATOM 659 O O . HIS A 1 84 ? -8.837 9.185 -1.548 1.00 51.75 84 HIS A O 1
ATOM 665 N N . TYR A 1 85 ? -7.099 7.797 -1.203 1.00 49.28 85 TYR A N 1
ATOM 666 C CA . TYR A 1 85 ? -6.169 8.464 -2.119 1.00 49.28 85 TYR A CA 1
ATOM 667 C C . TYR A 1 85 ? -5.228 7.461 -2.811 1.00 49.28 85 TYR A C 1
ATOM 669 O O . TYR A 1 85 ? -4.847 6.453 -2.218 1.00 49.28 85 TYR A O 1
ATOM 677 N N . ILE A 1 86 ? -4.837 7.763 -4.054 1.00 56.56 86 ILE A N 1
ATOM 678 C CA . ILE A 1 86 ? -3.783 7.078 -4.820 1.00 56.56 86 ILE A CA 1
ATOM 679 C C . ILE A 1 86 ? -2.761 8.151 -5.215 1.00 56.56 86 ILE A C 1
ATOM 681 O O . ILE A 1 86 ? -3.153 9.180 -5.765 1.00 56.56 86 ILE A O 1
ATOM 685 N N . PHE A 1 87 ? -1.481 7.914 -4.920 1.00 50.62 87 PHE A N 1
ATOM 686 C CA . PHE A 1 87 ? -0.344 8.754 -5.312 1.00 50.62 87 PHE A CA 1
ATOM 687 C C . PHE A 1 87 ? 0.778 7.891 -5.897 1.00 50.62 87 PHE A C 1
ATOM 689 O O . PHE A 1 87 ? 0.892 6.706 -5.493 1.00 50.62 87 PHE A O 1
#

Radius of gyration: 13.73 Å; chains: 1; bounding box: 35×21×39 Å

InterPro domains:
  IPR023210 NADP-dependent oxidoreductase domain [PF00248] (8-74)
  IPR036812 NAD(P)-dependent oxidoreductase domain superfamily [G3DSA:3.20.20.100] (1-76)
  IPR036812 NAD(P)-dependent oxidoreductase domain superfamily [SSF51430] (2-74)
  IPR050791 Aldo/Keto Reductase [PTHR43625] (2-73)

Secondary structure (DSSP, 8-state):
-TTTTS-GGGS--EEEE-EEEPTTSS-EEE---HHHHHHHHHHHHHHHT-S--SEEEESS--TTS-HHHHHHHHHS--SS----B--

Sequence (87 aa):
MALKGLERGSVQLAMKFGMKSVEGGCDVHVRGDPEYVRACCEASLKRLDVDYIDLYYVHRVDSRVPIEITVSILLFQDVSLRLHYIF